Protein AF-A0A1R3KEP9-F1 (afdb_monomer_lite)

Radius of gyration: 24.33 Å; chains: 1; bounding box: 54×29×66 Å

Secondary structure (DSSP, 8-state):
-HHHHHHHTS-TTT--TT----EEEE---TT-SS--EEESS-B--S-----S-HHHHHTSEEEETTEE---TTSPP--------------GGG-SS---SSEEE--GGGGGGT--SSEEE-HHHHHHHHHHTT--

pLDDT: mean 79.91, std 18.43, range [33.72, 97.0]

Foldseek 3Di:
DVVVVVVVVDDPLRDDPPDDFAEKEWAPPPPDPFTWIDGPRDTDTDDDDDPDPPVSVQRHFYYYNNHTDHPPVRDDDDDDDDDDDDDDDDPVPDPDDDADFWDADDPVCVVVVDDDRIDTPVVRVVVVVVVVVPD

InterPro domains:
  IPR036188 FAD/NAD(P)-binding domain superfamily [G3DSA:3.50.50.60] (1-78)

Structure (mmCIF, N/CA/C/O backbone):
data_AF-A0A1R3KEP9-F1
#
_entry.id   AF-A0A1R3KEP9-F1
#
loop_
_atom_site.group_PDB
_atom_site.id
_atom_site.type_symbol
_atom_site.label_atom_id
_atom_site.label_alt_id
_atom_site.label_comp_id
_atom_site.label_asym_id
_atom_site.label_entity_id
_atom_site.label_seq_id
_atom_site.pdbx_PDB_ins_code
_atom_site.Cartn_x
_atom_site.Cartn_y
_atom_site.Cartn_z
_atom_site.occupancy
_atom_site.B_iso_or_equiv
_atom_site.auth_seq_id
_atom_site.auth_comp_id
_atom_site.auth_asym_id
_atom_site.auth_atom_id
_atom_site.pdbx_PDB_model_num
ATOM 1 N N . THR A 1 1 ? 13.482 -4.802 10.289 1.00 88.88 1 THR A N 1
ATOM 2 C CA . THR A 1 1 ? 12.296 -5.516 9.753 1.00 88.88 1 THR A CA 1
ATOM 3 C C . THR A 1 1 ? 12.675 -6.215 8.451 1.00 88.88 1 THR A C 1
ATOM 5 O O . THR A 1 1 ? 13.805 -6.029 8.017 1.00 88.88 1 THR A O 1
ATOM 8 N N . LEU A 1 2 ? 11.805 -7.036 7.840 1.00 92.31 2 LEU A N 1
ATOM 9 C CA . LEU A 1 2 ? 12.140 -7.814 6.626 1.00 92.31 2 LEU A CA 1
ATOM 10 C C . LEU A 1 2 ? 12.716 -6.943 5.497 1.00 92.31 2 LEU A C 1
ATOM 12 O O . LEU A 1 2 ? 13.728 -7.292 4.901 1.00 92.31 2 LEU A O 1
ATOM 16 N N . THR A 1 3 ? 12.095 -5.794 5.226 1.00 93.19 3 THR A N 1
ATOM 17 C CA . THR A 1 3 ? 12.554 -4.867 4.181 1.00 93.19 3 THR A CA 1
ATOM 18 C C . THR A 1 3 ? 13.896 -4.234 4.519 1.00 93.19 3 THR A C 1
ATOM 20 O O . THR A 1 3 ? 14.704 -4.039 3.621 1.00 93.19 3 THR A O 1
ATOM 23 N N . ASP A 1 4 ? 14.155 -3.958 5.799 1.00 91.88 4 ASP A N 1
ATOM 24 C CA . ASP A 1 4 ? 15.436 -3.392 6.235 1.00 91.88 4 ASP A CA 1
ATOM 25 C C . ASP A 1 4 ? 16.566 -4.412 6.081 1.00 91.88 4 ASP A C 1
ATOM 27 O O . ASP A 1 4 ? 17.657 -4.046 5.671 1.00 91.88 4 ASP A O 1
ATOM 31 N N . MET A 1 5 ? 16.302 -5.694 6.365 1.00 94.06 5 MET A N 1
ATOM 32 C CA . MET A 1 5 ? 17.285 -6.763 6.153 1.00 94.06 5 MET A CA 1
ATOM 33 C C . MET A 1 5 ? 17.672 -6.865 4.678 1.00 94.06 5 MET A C 1
ATOM 35 O O . MET A 1 5 ? 18.848 -6.772 4.357 1.00 94.06 5 MET A O 1
ATOM 39 N N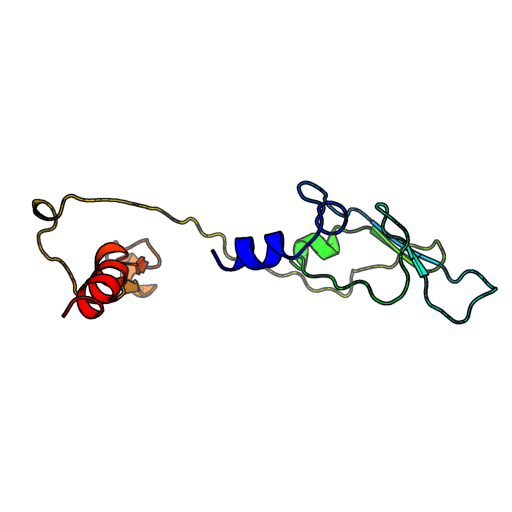 . LEU A 1 6 ? 16.680 -6.950 3.785 1.00 93.06 6 LEU A N 1
ATOM 40 C CA . LEU A 1 6 ? 16.931 -7.001 2.342 1.00 93.06 6 LEU A CA 1
ATOM 41 C C . LEU A 1 6 ? 17.639 -5.741 1.823 1.00 93.06 6 LEU A C 1
ATOM 43 O O . LEU A 1 6 ? 18.432 -5.824 0.895 1.00 93.06 6 LEU A O 1
ATOM 47 N N . ALA A 1 7 ? 17.343 -4.571 2.395 1.00 90.44 7 ALA A N 1
ATOM 48 C CA . ALA A 1 7 ? 17.997 -3.323 2.015 1.00 90.44 7 ALA A CA 1
ATOM 49 C C . ALA A 1 7 ? 19.448 -3.244 2.509 1.00 90.44 7 ALA A C 1
ATOM 51 O O . ALA A 1 7 ? 20.281 -2.669 1.817 1.00 90.44 7 ALA A O 1
ATOM 52 N N . ASN A 1 8 ? 19.750 -3.814 3.678 1.00 90.75 8 ASN A N 1
ATOM 53 C CA . ASN A 1 8 ? 21.104 -3.847 4.234 1.00 90.75 8 ASN A CA 1
ATOM 54 C C . ASN A 1 8 ? 22.043 -4.775 3.451 1.00 90.75 8 ASN A C 1
ATOM 56 O O . ASN A 1 8 ? 23.250 -4.547 3.463 1.00 90.75 8 ASN A O 1
ATOM 60 N N . ASP A 1 9 ? 21.494 -5.782 2.768 1.00 93.88 9 ASP A N 1
ATOM 61 C CA . ASP A 1 9 ? 22.257 -6.681 1.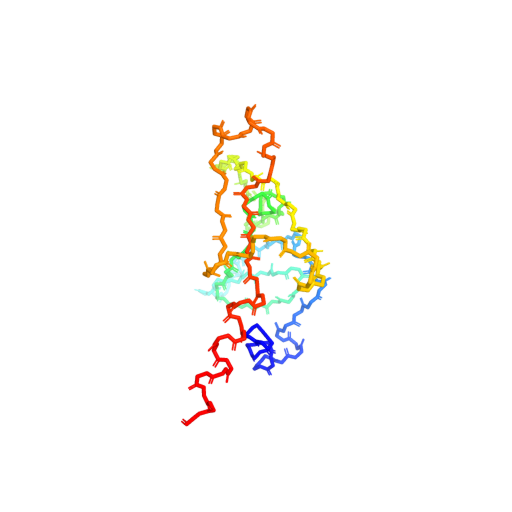895 1.00 93.88 9 ASP A CA 1
ATOM 62 C C . ASP A 1 9 ? 22.645 -6.021 0.554 1.00 93.88 9 ASP A C 1
ATOM 64 O O . ASP A 1 9 ? 23.461 -6.568 -0.186 1.00 93.88 9 ASP A O 1
ATOM 68 N N . LEU A 1 10 ? 22.081 -4.849 0.233 1.00 92.19 10 LEU A N 1
ATOM 69 C CA . LEU A 1 10 ? 22.370 -4.085 -0.982 1.00 92.19 10 LEU A CA 1
ATOM 70 C C . LEU A 1 10 ? 23.314 -2.916 -0.687 1.00 92.19 10 LEU A C 1
ATOM 72 O O . LEU A 1 10 ? 23.186 -2.209 0.316 1.00 92.19 10 LEU A O 1
ATOM 76 N N . SER A 1 11 ? 24.239 -2.648 -1.604 1.00 86.62 11 SER A N 1
ATOM 77 C CA . SER A 1 11 ? 25.092 -1.463 -1.523 1.00 86.62 11 SER A CA 1
ATOM 78 C C . SER A 1 11 ? 24.317 -0.171 -1.835 1.00 86.62 11 SER A C 1
ATOM 80 O O . SER A 1 11 ? 23.254 -0.169 -2.462 1.00 86.62 11 SER A O 1
ATOM 82 N N . LYS A 1 12 ? 24.875 0.980 -1.429 1.00 81.00 12 LYS A N 1
ATOM 83 C CA . LYS A 1 12 ? 24.277 2.304 -1.702 1.00 81.00 12 LYS A CA 1
ATOM 84 C C . LYS A 1 12 ? 24.156 2.617 -3.198 1.00 81.00 12 LYS A C 1
ATOM 86 O O . LYS A 1 12 ? 23.274 3.383 -3.579 1.00 81.00 12 LYS A O 1
ATOM 91 N N . ASP A 1 13 ? 25.025 2.042 -4.026 1.00 84.62 13 ASP A N 1
ATOM 92 C CA . ASP A 1 13 ? 25.013 2.253 -5.476 1.00 84.62 13 ASP A CA 1
ATOM 93 C C . ASP A 1 13 ? 23.954 1.391 -6.179 1.00 84.62 13 ASP A C 1
ATOM 95 O O . ASP A 1 13 ? 23.402 1.805 -7.204 1.00 84.62 13 ASP A O 1
ATOM 99 N N . GLU A 1 14 ? 23.613 0.239 -5.594 1.00 87.00 14 GLU A N 1
ATOM 100 C CA . GLU A 1 14 ? 22.553 -0.660 -6.064 1.00 87.00 14 GLU A CA 1
ATOM 101 C C . GLU A 1 14 ? 21.155 -0.167 -5.663 1.00 87.00 14 GLU A C 1
ATOM 103 O O . GLU A 1 14 ? 20.209 -0.283 -6.446 1.00 87.00 14 GLU A O 1
ATOM 108 N N . LEU A 1 15 ? 21.010 0.430 -4.471 1.00 89.62 15 LEU A N 1
ATOM 109 C CA . LEU A 1 15 ? 19.730 0.937 -3.969 1.00 89.62 15 LEU A CA 1
ATOM 110 C C . LEU A 1 15 ? 19.627 2.467 -4.050 1.00 89.62 15 LEU A C 1
ATOM 112 O O . LEU A 1 15 ? 19.983 3.201 -3.127 1.00 89.62 15 LEU A O 1
ATOM 116 N N . LYS A 1 16 ? 19.016 2.964 -5.129 1.00 89.56 16 LYS A N 1
ATOM 117 C CA . LYS A 1 16 ? 18.780 4.404 -5.329 1.00 89.56 16 LYS A CA 1
ATOM 118 C C . LYS A 1 16 ? 17.392 4.837 -4.853 1.00 89.56 16 LYS A C 1
ATOM 120 O O . LYS A 1 16 ? 16.409 4.792 -5.591 1.00 89.56 16 LYS A O 1
ATOM 125 N N . LEU A 1 17 ? 17.316 5.300 -3.605 1.00 88.56 17 LEU A N 1
ATOM 126 C CA . LEU A 1 17 ? 16.103 5.903 -3.037 1.00 88.56 17 LEU A CA 1
ATOM 127 C C . LEU A 1 17 ? 15.842 7.307 -3.606 1.00 88.56 17 LEU A C 1
ATOM 129 O O . LEU A 1 17 ? 16.729 7.946 -4.171 1.00 88.56 17 LEU A O 1
ATOM 133 N N . LYS A 1 18 ? 14.602 7.797 -3.452 1.00 88.44 18 LYS A N 1
ATOM 134 C CA . LYS A 1 18 ? 14.151 9.126 -3.928 1.00 88.44 18 LYS A CA 1
ATOM 135 C C . LYS A 1 18 ? 14.393 9.373 -5.427 1.00 88.44 18 LYS A C 1
ATOM 137 O O . LYS A 1 18 ? 14.395 10.512 -5.879 1.00 88.44 18 LYS A O 1
ATOM 142 N N . SER A 1 19 ? 14.564 8.301 -6.194 1.00 88.06 19 SER A N 1
ATOM 143 C CA . SER A 1 19 ? 14.781 8.330 -7.635 1.00 88.06 19 SER A CA 1
ATOM 144 C C . SER A 1 19 ? 13.542 7.764 -8.323 1.00 88.06 19 SER A C 1
ATOM 146 O O . SER A 1 19 ? 13.173 6.614 -8.091 1.00 88.06 19 SER A O 1
ATOM 148 N N . LYS A 1 20 ? 12.868 8.572 -9.150 1.00 86.69 20 LYS A N 1
ATOM 149 C CA . LYS A 1 20 ? 11.748 8.124 -9.992 1.00 86.69 20 LYS A CA 1
ATOM 150 C C . LYS A 1 20 ? 12.268 7.903 -11.407 1.00 86.69 20 LYS A C 1
ATOM 152 O O . LYS A 1 20 ? 12.882 8.797 -11.983 1.00 86.69 20 LYS A O 1
ATOM 157 N N . VAL A 1 21 ? 11.990 6.738 -11.982 1.00 87.38 21 VAL A N 1
ATOM 158 C CA . VAL A 1 21 ? 12.305 6.483 -13.390 1.00 87.38 21 VAL A CA 1
ATOM 159 C C . VAL A 1 21 ? 11.241 7.147 -14.264 1.00 87.38 21 VAL A C 1
ATOM 161 O O . VAL A 1 21 ? 10.052 6.887 -14.095 1.00 87.38 21 VAL A O 1
ATOM 164 N N . LEU A 1 22 ? 11.663 8.031 -15.171 1.00 87.44 22 LEU A N 1
ATOM 165 C CA . LEU A 1 22 ? 10.764 8.801 -16.045 1.00 87.44 22 LEU A CA 1
ATOM 166 C C . LEU A 1 22 ? 10.711 8.249 -17.474 1.00 87.44 22 LEU A C 1
ATOM 168 O O . LEU A 1 22 ? 9.690 8.363 -18.154 1.00 87.44 22 LEU A O 1
ATOM 172 N N . SER A 1 23 ? 11.811 7.652 -17.933 1.00 86.81 23 SER A N 1
ATOM 173 C CA . SER A 1 23 ? 11.947 7.126 -19.285 1.00 86.81 23 SER A CA 1
ATOM 174 C C . SER A 1 23 ? 12.800 5.865 -19.333 1.00 86.81 23 SER A C 1
ATOM 176 O O . SER A 1 23 ? 13.663 5.639 -18.479 1.00 86.81 23 SER A O 1
ATOM 178 N N . LEU A 1 24 ? 12.527 5.046 -20.344 1.00 87.44 24 LEU A N 1
ATOM 179 C CA . LEU A 1 24 ? 13.251 3.822 -20.657 1.00 87.44 24 LEU A CA 1
ATOM 180 C C . LEU A 1 24 ? 13.515 3.791 -22.158 1.00 87.44 24 LEU A C 1
ATOM 182 O O . LEU A 1 24 ? 12.572 3.876 -22.941 1.00 87.44 24 LEU A O 1
ATOM 186 N N . SER A 1 25 ? 14.772 3.661 -22.562 1.00 84.25 25 SER A N 1
ATOM 187 C CA . SER A 1 25 ? 15.144 3.603 -23.975 1.00 84.25 25 SER A CA 1
ATOM 188 C C . SER A 1 25 ? 15.855 2.303 -24.311 1.00 84.25 25 SER A C 1
ATOM 190 O O . SER A 1 25 ? 16.823 1.913 -23.662 1.00 84.25 25 SER A O 1
ATOM 192 N N . TYR A 1 26 ? 15.389 1.650 -25.368 1.00 78.12 26 TYR A N 1
ATOM 193 C CA . TYR A 1 26 ? 16.035 0.500 -25.981 1.00 78.12 26 TYR A CA 1
ATOM 194 C C . TYR A 1 26 ? 16.609 0.898 -27.340 1.00 78.12 26 TYR A C 1
ATOM 196 O O . TYR A 1 26 ? 15.884 1.426 -28.190 1.00 78.12 26 TYR A O 1
ATOM 204 N N . GLY A 1 27 ? 17.890 0.620 -27.568 1.00 68.94 27 GLY A N 1
ATOM 205 C CA . GLY A 1 27 ? 18.567 0.840 -28.842 1.00 68.94 27 GLY A CA 1
ATOM 206 C C . GLY A 1 27 ? 19.489 -0.338 -29.147 1.00 68.94 27 GLY A C 1
ATOM 207 O O . GLY A 1 27 ? 20.365 -0.620 -28.334 1.00 68.94 27 GLY A O 1
ATOM 208 N N . PRO A 1 28 ? 19.311 -1.052 -30.271 1.00 60.41 28 PRO A N 1
ATOM 209 C CA . PRO A 1 28 ? 20.302 -2.020 -30.706 1.00 60.41 28 PRO A CA 1
ATOM 210 C C . PRO A 1 28 ? 21.499 -1.249 -31.271 1.00 60.41 28 PRO A C 1
ATOM 212 O O . PRO A 1 28 ? 21.428 -0.702 -32.372 1.00 60.41 28 PRO A O 1
ATOM 215 N N . ASP A 1 29 ? 22.599 -1.185 -30.524 1.00 56.00 29 ASP A N 1
ATOM 216 C CA . ASP A 1 29 ? 23.876 -0.784 -31.105 1.00 56.00 29 ASP A CA 1
ATOM 217 C C . ASP A 1 29 ? 24.260 -1.863 -32.123 1.00 56.00 29 ASP A C 1
ATOM 219 O O . ASP A 1 29 ? 24.370 -3.041 -31.780 1.00 56.00 29 ASP A O 1
ATOM 223 N N . GLY A 1 30 ? 24.428 -1.486 -33.393 1.00 50.75 30 GLY A N 1
ATOM 224 C CA . GLY A 1 30 ? 24.639 -2.399 -34.527 1.00 50.75 30 GLY A CA 1
ATOM 225 C C . GLY A 1 30 ? 25.938 -3.226 -34.509 1.00 50.75 30 GLY A C 1
ATOM 226 O O . GLY A 1 30 ? 26.440 -3.572 -35.574 1.00 50.75 30 GLY A O 1
ATOM 227 N N . LYS A 1 31 ? 26.515 -3.520 -33.336 1.00 52.62 31 LYS A N 1
ATOM 228 C CA . LYS A 1 31 ? 27.728 -4.332 -33.151 1.00 52.62 31 LYS A CA 1
ATOM 229 C C . LYS A 1 31 ? 27.646 -5.407 -32.059 1.00 52.62 31 LYS A C 1
ATOM 231 O O . LYS A 1 31 ? 28.618 -6.138 -31.901 1.00 52.62 31 LYS A O 1
ATOM 236 N N . SER A 1 32 ? 26.534 -5.572 -31.341 1.00 46.38 32 SER A N 1
ATOM 237 C CA . SER A 1 32 ? 26.418 -6.644 -30.340 1.00 46.38 32 SER A CA 1
ATOM 238 C C . SER A 1 32 ? 25.057 -7.329 -30.372 1.00 46.38 32 SER A C 1
ATOM 240 O O . SER A 1 32 ? 24.021 -6.678 -30.324 1.00 46.38 32 SER A O 1
ATOM 242 N N . THR A 1 33 ? 25.066 -8.662 -30.368 1.00 47.00 33 THR A N 1
ATOM 243 C CA . THR A 1 33 ? 23.897 -9.557 -30.255 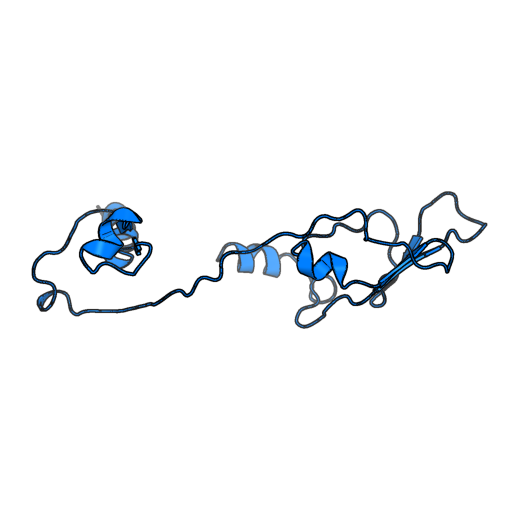1.00 47.00 33 THR A CA 1
ATOM 244 C C . THR A 1 33 ? 23.213 -9.509 -28.880 1.00 47.00 33 THR A C 1
ATOM 246 O O . THR A 1 33 ? 22.418 -10.388 -28.561 1.00 47.00 33 THR A O 1
ATOM 249 N N . LEU A 1 34 ? 23.535 -8.514 -28.047 1.00 44.56 34 LEU A N 1
ATOM 250 C CA . LEU A 1 34 ? 23.049 -8.374 -26.681 1.00 44.56 34 LEU A CA 1
ATOM 251 C C . LEU A 1 34 ? 22.273 -7.062 -26.533 1.00 44.56 34 LEU A C 1
ATOM 253 O O . LEU A 1 34 ? 22.718 -5.994 -26.944 1.00 44.56 34 LEU A O 1
ATOM 257 N N . GLU A 1 35 ? 21.082 -7.187 -25.966 1.00 47.75 35 GLU A N 1
ATOM 258 C CA . GLU A 1 35 ? 20.063 -6.154 -25.835 1.00 47.75 35 GLU A CA 1
ATOM 259 C C . GLU A 1 35 ? 20.418 -5.108 -24.761 1.00 47.75 35 GLU A C 1
ATOM 261 O O . GLU A 1 35 ? 20.403 -5.396 -23.559 1.00 47.75 35 GLU A O 1
ATOM 266 N N . ASN A 1 36 ? 20.695 -3.870 -25.189 1.00 50.47 36 ASN A N 1
ATOM 267 C CA . ASN A 1 36 ? 21.055 -2.759 -24.305 1.00 50.47 36 ASN A CA 1
ATOM 268 C C . ASN A 1 36 ? 19.805 -1.941 -23.928 1.00 50.47 36 ASN A C 1
ATOM 270 O O . ASN A 1 36 ? 19.229 -1.229 -24.756 1.00 50.47 36 ASN A O 1
ATOM 274 N N . TRP A 1 37 ? 19.382 -2.020 -22.663 1.00 49.56 37 TRP A N 1
ATOM 275 C CA . TRP A 1 37 ? 18.408 -1.093 -22.082 1.00 49.56 37 TRP A CA 1
ATOM 276 C C . TRP A 1 37 ? 19.165 0.049 -21.403 1.00 49.56 37 TRP A C 1
ATOM 278 O O . TRP A 1 37 ? 20.065 -0.175 -20.598 1.00 49.56 37 TRP A O 1
ATOM 288 N N . SER A 1 38 ? 18.807 1.286 -21.728 1.00 49.69 38 SER A N 1
ATOM 289 C CA . SER A 1 38 ? 19.319 2.471 -21.046 1.00 49.69 38 SER A CA 1
ATOM 290 C C . SER A 1 38 ? 18.199 3.046 -20.193 1.00 49.69 38 SER A C 1
ATOM 292 O O . SER A 1 38 ? 17.175 3.530 -20.682 1.00 49.69 38 SER A O 1
ATOM 294 N N . LEU A 1 39 ? 18.386 2.960 -18.882 1.00 50.44 39 LEU A N 1
ATOM 295 C CA . LEU A 1 39 ? 17.660 3.802 -17.952 1.00 50.44 39 LEU A CA 1
ATOM 296 C C . LEU A 1 39 ? 18.330 5.179 -18.011 1.00 50.44 39 LEU A C 1
ATOM 298 O O . LEU A 1 39 ? 19.560 5.254 -18.033 1.00 50.44 39 LEU A O 1
ATOM 302 N N . SER A 1 40 ? 17.584 6.283 -17.918 1.00 49.50 40 SER A N 1
ATOM 303 C CA . SER A 1 40 ? 18.192 7.616 -17.706 1.00 49.50 40 SER A CA 1
ATOM 304 C C . SER A 1 40 ? 18.871 7.765 -16.321 1.00 49.50 40 SER A C 1
ATOM 306 O O . SER A 1 40 ? 19.090 8.871 -15.833 1.00 49.50 40 SER A O 1
ATOM 308 N N . LEU A 1 41 ? 19.209 6.641 -15.686 1.00 44.28 41 LEU A N 1
ATOM 309 C CA . LEU A 1 41 ? 20.049 6.489 -14.517 1.00 44.28 41 LEU A CA 1
ATOM 310 C C . LEU A 1 41 ? 20.847 5.174 -14.681 1.00 44.28 41 LEU A C 1
ATOM 312 O O . LEU A 1 41 ? 20.552 4.181 -14.027 1.00 44.28 41 LEU A O 1
ATOM 316 N N . MET A 1 42 ? 21.868 5.209 -15.545 1.00 33.72 42 MET A N 1
ATOM 317 C CA . MET A 1 42 ? 22.923 4.193 -15.731 1.00 33.72 42 MET A CA 1
ATOM 318 C C . MET A 1 42 ? 22.595 3.012 -16.673 1.00 33.72 42 MET A C 1
ATOM 320 O O . MET A 1 42 ? 21.585 2.326 -16.544 1.00 33.72 42 MET A O 1
ATOM 324 N N . LEU A 1 43 ? 23.496 2.811 -17.643 1.00 45.16 43 LEU A N 1
ATOM 325 C CA . LEU A 1 43 ? 23.546 1.713 -18.613 1.00 45.16 43 LEU A CA 1
ATOM 326 C C . LEU A 1 43 ? 23.926 0.403 -17.916 1.00 45.16 43 LEU A C 1
ATOM 328 O O . LEU A 1 43 ? 25.069 0.280 -17.486 1.00 45.16 43 LEU A O 1
ATOM 332 N N . LEU A 1 44 ? 23.027 -0.582 -17.879 1.00 43.59 44 LEU A N 1
ATOM 333 C CA . LEU A 1 44 ? 23.397 -1.985 -17.682 1.00 43.59 44 LEU A CA 1
ATOM 334 C C . LEU A 1 44 ? 22.501 -2.896 -18.524 1.00 43.59 44 LEU A C 1
ATOM 336 O O . LEU A 1 44 ? 21.287 -2.720 -18.633 1.00 43.59 44 LEU A O 1
ATOM 340 N N . THR A 1 45 ? 23.158 -3.853 -19.160 1.00 49.09 45 THR A N 1
ATOM 341 C CA . THR A 1 45 ? 22.616 -4.839 -20.081 1.00 49.09 45 THR A CA 1
ATOM 342 C C . THR A 1 45 ? 21.826 -5.936 -19.363 1.00 49.09 45 THR A C 1
ATOM 344 O O . THR A 1 45 ? 22.114 -6.291 -18.226 1.00 49.09 45 THR A O 1
ATOM 347 N N . VAL A 1 46 ? 20.872 -6.515 -20.106 1.00 57.22 46 VAL A N 1
ATOM 348 C CA . VAL A 1 46 ? 20.117 -7.754 -19.830 1.00 57.22 46 VAL A CA 1
ATOM 349 C C . VAL A 1 46 ? 19.007 -7.654 -18.762 1.00 57.22 46 VAL A C 1
ATOM 351 O O . VAL A 1 46 ? 19.187 -7.936 -17.587 1.00 57.22 46 VAL A O 1
ATOM 354 N N . THR A 1 47 ? 17.790 -7.353 -19.232 1.00 67.19 47 THR A N 1
ATOM 355 C CA . THR A 1 47 ? 16.488 -7.393 -18.523 1.00 67.19 47 THR A CA 1
ATOM 356 C C . THR A 1 47 ? 16.233 -6.315 -17.457 1.00 67.19 47 THR A C 1
ATOM 358 O O . THR A 1 47 ? 16.774 -6.318 -16.359 1.00 67.19 47 THR A O 1
ATOM 361 N N . SER A 1 48 ? 15.309 -5.396 -17.759 1.00 72.25 48 SER A N 1
ATOM 362 C CA . SER A 1 48 ? 14.718 -4.486 -16.768 1.00 72.25 48 SER A CA 1
ATOM 363 C C . SER A 1 48 ? 13.427 -5.087 -16.206 1.00 72.25 48 SER A C 1
ATOM 365 O O . SER A 1 48 ? 12.497 -5.365 -16.962 1.00 72.25 48 SER A O 1
ATOM 367 N N . ILE A 1 49 ? 13.345 -5.264 -14.883 1.00 81.75 49 ILE A N 1
ATOM 368 C CA . ILE A 1 49 ? 12.129 -5.738 -14.205 1.00 81.75 49 ILE A CA 1
ATOM 369 C C . ILE A 1 49 ? 11.347 -4.534 -13.680 1.00 81.75 49 ILE A C 1
ATOM 371 O O . ILE A 1 49 ? 11.778 -3.844 -12.757 1.00 81.75 49 ILE A O 1
ATOM 375 N N . LEU A 1 50 ? 10.161 -4.303 -14.238 1.00 84.50 50 LEU A N 1
ATOM 376 C CA . LEU A 1 50 ? 9.261 -3.249 -13.786 1.00 84.50 50 LEU A CA 1
ATOM 377 C C . LEU A 1 50 ? 8.366 -3.759 -12.646 1.00 84.50 50 LEU A C 1
ATOM 379 O O . LEU A 1 50 ? 7.536 -4.638 -12.852 1.00 84.50 50 LEU A O 1
ATOM 383 N N . LYS A 1 51 ? 8.518 -3.185 -11.446 1.00 89.50 51 LYS A N 1
ATOM 384 C CA . LYS A 1 51 ? 7.702 -3.507 -10.251 1.00 89.50 51 LYS A CA 1
ATOM 385 C C . LYS A 1 51 ? 6.785 -2.359 -9.795 1.00 89.50 51 LYS A C 1
ATOM 387 O O . LYS A 1 51 ? 6.296 -2.370 -8.670 1.00 89.50 51 LYS A O 1
ATOM 392 N N . ALA A 1 52 ? 6.573 -1.347 -10.635 1.00 89.88 52 ALA A N 1
ATOM 393 C CA . ALA A 1 52 ? 5.696 -0.219 -10.317 1.00 89.88 52 ALA A CA 1
ATOM 394 C C . ALA A 1 52 ? 4.218 -0.542 -10.622 1.00 89.88 52 ALA A C 1
ATOM 396 O O . ALA A 1 52 ? 3.954 -1.370 -11.497 1.00 89.88 52 ALA A O 1
ATOM 397 N N . PRO A 1 53 ? 3.249 0.127 -9.962 1.00 91.69 53 PRO A N 1
ATOM 398 C CA . PRO A 1 53 ? 1.845 0.055 -10.356 1.00 91.69 53 PRO A CA 1
ATOM 399 C C . PRO A 1 53 ? 1.654 0.385 -11.838 1.00 91.69 53 PRO A C 1
ATOM 401 O O . PRO A 1 53 ? 2.358 1.230 -12.396 1.00 91.69 53 PRO A O 1
ATOM 404 N N . LEU A 1 54 ? 0.667 -0.250 -12.469 1.00 90.81 54 LEU A N 1
ATOM 405 C CA . LEU A 1 54 ? 0.438 -0.131 -13.908 1.00 90.81 54 LEU A CA 1
ATOM 406 C C . LEU A 1 54 ? 0.068 1.299 -14.326 1.00 90.81 54 LEU A C 1
ATOM 408 O O . LEU A 1 54 ? 0.486 1.759 -15.386 1.00 90.81 54 LEU A O 1
ATOM 412 N N . ALA A 1 55 ? -0.642 2.023 -13.455 1.00 87.94 55 ALA A N 1
ATOM 413 C CA . ALA A 1 55 ? -0.922 3.446 -13.636 1.00 87.94 55 ALA A CA 1
ATOM 414 C C . ALA A 1 55 ? 0.373 4.265 -13.798 1.00 87.94 55 ALA A C 1
ATOM 416 O O . ALA A 1 55 ? 0.508 5.021 -14.756 1.00 87.94 55 ALA A O 1
ATOM 417 N N . ASN A 1 56 ? 1.371 4.040 -12.937 1.00 88.94 56 ASN A N 1
ATOM 418 C CA . ASN A 1 56 ? 2.666 4.722 -13.010 1.00 88.94 56 ASN A CA 1
ATOM 419 C C . ASN A 1 56 ? 3.472 4.295 -14.244 1.00 88.94 56 ASN A C 1
ATOM 421 O O . ASN A 1 56 ? 4.179 5.109 -14.833 1.00 88.94 56 ASN A O 1
ATOM 425 N N . ALA A 1 57 ? 3.382 3.021 -14.633 1.00 87.25 57 ALA A N 1
ATOM 426 C CA . ALA A 1 57 ? 4.047 2.502 -15.826 1.00 87.25 57 ALA A CA 1
ATOM 427 C C . ALA A 1 57 ? 3.537 3.174 -17.109 1.00 87.25 57 ALA A C 1
ATOM 429 O O . ALA A 1 57 ? 4.326 3.472 -18.001 1.00 87.25 57 ALA A O 1
ATOM 430 N N . LYS A 1 58 ? 2.230 3.452 -17.186 1.00 87.88 58 LYS A N 1
ATOM 431 C CA . LYS A 1 58 ? 1.589 4.099 -18.339 1.00 87.88 58 LYS A CA 1
ATOM 432 C C . LYS A 1 58 ? 2.067 5.541 -18.559 1.00 87.88 58 LYS A C 1
ATOM 434 O O . LYS A 1 58 ? 2.095 6.001 -19.695 1.00 87.88 58 LYS A O 1
ATOM 439 N N . GLU A 1 59 ? 2.470 6.238 -17.495 1.00 87.25 59 GLU A N 1
ATOM 440 C CA . GLU A 1 59 ? 3.054 7.589 -17.563 1.00 87.25 59 GLU A CA 1
ATOM 441 C C . GLU A 1 59 ? 4.511 7.599 -18.060 1.00 87.25 59 GLU A C 1
ATOM 443 O O . GLU A 1 59 ? 5.048 8.653 -18.413 1.00 87.25 59 GLU A O 1
ATOM 448 N N . MET A 1 60 ? 5.180 6.445 -18.059 1.00 88.25 60 MET A N 1
ATOM 449 C CA . MET A 1 60 ? 6.593 6.332 -18.401 1.00 88.25 60 MET A CA 1
ATOM 450 C C . MET A 1 60 ? 6.816 6.470 -19.909 1.00 88.25 60 MET A C 1
ATOM 452 O O . MET A 1 60 ? 6.144 5.835 -20.723 1.00 88.25 60 MET A O 1
ATOM 456 N N . LYS A 1 61 ? 7.828 7.248 -20.305 1.00 89.62 61 LYS A N 1
ATOM 457 C CA . LYS A 1 61 ? 8.216 7.365 -21.717 1.00 89.62 61 LYS A CA 1
ATOM 458 C C . LYS A 1 61 ? 9.113 6.199 -22.116 1.00 89.62 61 LYS A C 1
ATOM 460 O O . LYS A 1 61 ? 10.302 6.210 -21.802 1.00 89.62 61 LYS A O 1
ATOM 465 N N . ILE A 1 62 ? 8.564 5.215 -22.823 1.00 89.19 62 ILE A N 1
ATOM 466 C CA . ILE A 1 62 ? 9.341 4.091 -23.356 1.00 89.19 62 ILE A CA 1
ATOM 467 C C . ILE A 1 62 ? 9.685 4.361 -24.819 1.00 89.19 62 ILE A C 1
ATOM 469 O O . ILE A 1 62 ? 8.800 4.677 -25.610 1.00 89.19 62 ILE A O 1
ATOM 473 N N . THR A 1 63 ? 10.955 4.244 -25.197 1.00 89.31 63 THR A N 1
ATOM 474 C CA . THR A 1 63 ? 11.403 4.356 -26.588 1.00 89.31 63 THR A CA 1
ATOM 475 C C . THR A 1 63 ? 12.110 3.081 -27.046 1.00 89.31 63 THR A C 1
ATOM 477 O O . THR A 1 63 ? 12.830 2.439 -26.285 1.00 89.31 63 THR A O 1
ATOM 480 N N . LYS A 1 64 ? 11.894 2.693 -28.304 1.00 84.94 64 LYS A N 1
ATOM 481 C CA . LYS A 1 64 ? 12.494 1.533 -28.968 1.00 84.94 64 LYS A CA 1
ATOM 482 C C . LYS A 1 64 ? 13.081 1.980 -30.307 1.00 84.94 64 LYS A C 1
ATOM 484 O O . LYS A 1 64 ? 12.350 2.471 -31.165 1.00 84.94 64 LYS A O 1
ATOM 489 N N . GLY A 1 65 ? 14.394 1.842 -30.484 1.00 81.81 65 GLY A N 1
ATOM 490 C CA . GLY A 1 65 ? 15.106 2.289 -31.687 1.00 81.81 65 GLY A CA 1
ATOM 491 C C . GLY A 1 65 ? 14.941 3.790 -31.950 1.00 81.81 65 GLY A C 1
ATOM 492 O O . GLY A 1 65 ? 14.691 4.192 -33.083 1.00 81.81 65 GLY A O 1
ATOM 493 N N . GLY A 1 66 ? 14.959 4.609 -30.892 1.00 81.62 66 GLY A N 1
ATOM 494 C CA . GLY A 1 66 ? 14.744 6.060 -30.976 1.00 81.62 66 GLY A CA 1
ATOM 495 C C . GLY A 1 66 ? 13.291 6.500 -31.206 1.00 81.62 66 GLY A C 1
ATOM 496 O O . GLY A 1 66 ? 13.014 7.697 -31.192 1.00 81.62 66 GLY A O 1
ATOM 497 N N . LYS A 1 67 ? 12.343 5.569 -31.376 1.00 87.19 67 LYS A N 1
ATOM 498 C CA . LYS A 1 67 ? 10.912 5.865 -31.557 1.00 87.19 67 LYS A CA 1
ATOM 499 C C . LYS A 1 67 ? 10.132 5.619 -30.274 1.00 87.19 67 LYS A C 1
ATOM 501 O O . LYS A 1 67 ? 10.460 4.707 -29.525 1.00 87.19 67 LYS A O 1
ATOM 506 N N . LEU A 1 68 ? 9.079 6.397 -30.028 1.00 89.75 68 LEU A N 1
ATOM 507 C CA . LEU A 1 68 ? 8.180 6.166 -28.896 1.00 89.75 68 LEU A CA 1
ATOM 508 C C . LEU A 1 68 ? 7.485 4.802 -29.038 1.00 89.75 68 LEU A C 1
ATOM 510 O O . LEU A 1 68 ? 6.930 4.493 -30.092 1.00 89.75 68 LEU A O 1
ATOM 514 N N . PHE A 1 69 ? 7.507 4.004 -27.975 1.00 89.25 69 PHE A N 1
ATOM 515 C CA . PHE A 1 69 ? 6.774 2.752 -27.870 1.00 89.25 69 PHE A CA 1
ATOM 516 C C . PHE A 1 69 ? 5.436 3.016 -27.156 1.00 89.25 69 PHE A C 1
ATOM 518 O O . PHE A 1 69 ? 5.441 3.362 -25.972 1.00 89.25 69 PHE A O 1
ATOM 525 N N . PRO A 1 70 ? 4.291 2.917 -27.856 1.00 89.12 70 PRO A N 1
ATOM 526 C CA . PRO A 1 70 ? 2.999 3.258 -27.276 1.00 89.12 70 PRO A CA 1
ATOM 527 C C . PRO A 1 70 ? 2.558 2.208 -26.251 1.00 89.12 70 PRO A C 1
ATOM 529 O O . PRO A 1 70 ? 2.589 1.012 -26.518 1.00 89.12 70 PRO A O 1
ATOM 532 N N . LEU A 1 71 ? 2.080 2.670 -25.094 1.00 89.25 71 LEU A N 1
ATOM 533 C CA . LEU A 1 71 ? 1.521 1.837 -24.018 1.00 89.25 71 LEU A CA 1
ATOM 534 C C . LEU A 1 71 ? -0.016 1.854 -23.995 1.00 89.25 71 LEU A C 1
ATOM 536 O O . LEU A 1 71 ? -0.643 1.633 -22.964 1.00 89.25 71 LEU A O 1
ATOM 540 N N . ASN A 1 72 ? -0.646 2.141 -25.135 1.00 89.69 72 ASN A N 1
ATOM 541 C CA . ASN A 1 72 ? -2.104 2.232 -25.265 1.00 89.69 72 ASN A CA 1
ATOM 542 C C . ASN A 1 72 ? -2.819 0.875 -25.162 1.00 89.69 72 ASN A C 1
ATOM 544 O O . ASN A 1 72 ? -4.011 0.845 -24.878 1.00 89.69 72 ASN A O 1
ATOM 548 N N . PHE A 1 73 ? -2.102 -0.233 -25.361 1.00 91.00 73 PHE A N 1
ATOM 549 C CA . PHE A 1 73 ? -2.618 -1.587 -25.153 1.00 91.00 73 PHE A CA 1
ATOM 550 C C . PHE A 1 73 ? -2.809 -1.932 -23.667 1.00 91.00 73 PHE A C 1
ATOM 552 O O . PHE A 1 73 ? -3.437 -2.938 -23.345 1.00 91.00 73 PHE A O 1
ATOM 559 N N . ILE A 1 74 ? -2.249 -1.127 -22.758 1.00 89.50 74 ILE A N 1
ATOM 560 C CA . ILE A 1 74 ? -2.359 -1.339 -21.318 1.00 89.50 74 ILE A CA 1
ATOM 561 C C . ILE A 1 74 ? -3.733 -0.842 -20.835 1.00 89.50 74 ILE A C 1
ATOM 563 O O . ILE A 1 74 ? -4.037 0.348 -21.002 1.00 89.50 74 ILE A O 1
ATOM 567 N N . PRO A 1 75 ? -4.552 -1.707 -20.206 1.00 91.69 75 PRO A N 1
ATOM 568 C CA . PRO A 1 75 ? -5.872 -1.319 -19.728 1.00 91.69 75 PRO A CA 1
ATOM 569 C C . PRO A 1 75 ? -5.781 -0.299 -18.593 1.00 91.69 75 PRO A C 1
ATOM 571 O O . PRO A 1 75 ? -4.786 -0.206 -17.870 1.00 91.69 75 PRO A O 1
ATOM 574 N N . GLU A 1 76 ? -6.853 0.464 -18.418 1.00 90.44 76 GLU A N 1
ATOM 575 C CA . GLU A 1 76 ? -7.007 1.316 -17.247 1.00 90.44 76 GLU A CA 1
ATOM 576 C C . GLU A 1 76 ? -7.360 0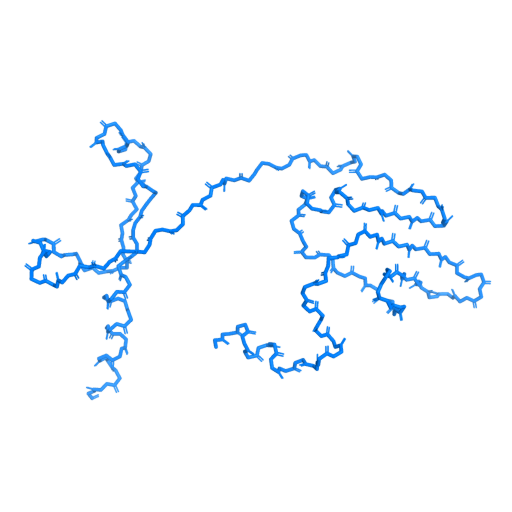.466 -16.022 1.00 90.44 76 GLU A C 1
ATOM 578 O O . GLU A 1 76 ? -8.248 -0.384 -16.071 1.00 90.44 76 GLU A O 1
ATOM 583 N N . VAL A 1 77 ? -6.634 0.680 -14.923 1.00 92.38 77 VAL A N 1
ATOM 584 C CA . VAL A 1 77 ? -6.818 -0.049 -13.665 1.00 92.38 77 VAL A CA 1
ATOM 585 C C . VAL A 1 77 ? -7.206 0.948 -12.584 1.00 92.38 77 VAL A C 1
ATOM 587 O O . VAL A 1 77 ? -6.464 1.892 -12.313 1.00 92.38 77 VAL A O 1
ATOM 590 N N . SER A 1 78 ? -8.360 0.719 -11.957 1.00 93.75 78 SER A N 1
ATOM 591 C CA . SER A 1 78 ? -8.817 1.499 -10.809 1.00 93.75 78 SER A CA 1
ATOM 592 C C . SER A 1 78 ? -8.293 0.889 -9.511 1.00 93.75 78 SER A C 1
ATOM 594 O O . SER A 1 78 ? -8.420 -0.315 -9.281 1.00 93.75 78 SER A O 1
ATOM 596 N N . TYR A 1 79 ? -7.704 1.724 -8.658 1.00 93.88 79 TYR A N 1
ATOM 597 C CA . TYR A 1 79 ? -7.199 1.331 -7.346 1.00 93.88 79 TYR A CA 1
ATOM 598 C C . TYR A 1 79 ? -8.097 1.918 -6.259 1.00 93.88 79 TYR A C 1
ATOM 600 O O . TYR A 1 79 ? -8.422 3.103 -6.291 1.00 93.88 79 TYR A O 1
ATOM 608 N N . MET A 1 80 ? -8.473 1.103 -5.271 1.00 93.62 80 MET A N 1
ATOM 609 C CA . MET A 1 80 ? -9.267 1.578 -4.139 1.00 93.62 80 MET A CA 1
ATOM 610 C C . MET A 1 80 ? -8.392 2.431 -3.203 1.00 93.62 80 MET A C 1
ATOM 612 O O . MET A 1 80 ? -7.413 1.910 -2.660 1.00 93.62 80 MET A O 1
ATOM 616 N N . PRO A 1 81 ? -8.724 3.715 -2.974 1.00 94.94 81 PRO A N 1
ATOM 617 C CA . PRO A 1 81 ? -8.011 4.529 -2.003 1.00 94.94 81 PRO A CA 1
ATOM 618 C C . PRO A 1 81 ? -8.322 4.032 -0.588 1.00 94.94 81 PRO A C 1
ATOM 620 O O . PRO A 1 81 ? -9.478 3.802 -0.237 1.00 94.94 81 PRO A O 1
ATOM 623 N N . LEU A 1 82 ? -7.286 3.877 0.234 1.00 94.81 82 LEU A N 1
ATOM 624 C CA . LEU A 1 82 ? -7.402 3.401 1.610 1.00 94.81 82 LEU A CA 1
ATOM 625 C C . LEU A 1 82 ? -6.552 4.253 2.544 1.00 94.81 82 LEU A C 1
ATOM 627 O O . LEU A 1 82 ? -5.419 4.608 2.226 1.00 94.81 82 LEU A O 1
ATOM 631 N N . SER A 1 83 ? -7.088 4.535 3.728 1.00 95.44 83 SER A N 1
ATOM 632 C CA . SER A 1 83 ? -6.368 5.213 4.805 1.00 95.44 83 SER A CA 1
ATOM 633 C C . SER A 1 83 ? -6.276 4.300 6.019 1.00 95.44 83 SER A C 1
ATOM 635 O O . SER A 1 83 ? -7.249 3.646 6.393 1.00 95.44 83 SER A O 1
ATOM 637 N N . VAL A 1 84 ? -5.101 4.263 6.646 1.00 95.19 84 VAL A N 1
ATOM 638 C CA . VAL A 1 84 ? -4.869 3.505 7.878 1.00 95.19 84 VAL A CA 1
ATOM 639 C C . VAL A 1 84 ? -4.943 4.466 9.056 1.00 95.19 84 VAL A C 1
ATOM 641 O O . VAL A 1 84 ? -4.164 5.413 9.131 1.00 95.19 84 VAL A O 1
ATOM 644 N N . ILE A 1 85 ? -5.867 4.210 9.982 1.00 94.44 85 ILE A N 1
ATOM 645 C CA . ILE A 1 85 ? -6.016 4.981 11.220 1.00 94.44 85 ILE A CA 1
ATOM 646 C C . ILE A 1 85 ? -5.457 4.144 12.368 1.00 94.44 85 ILE A C 1
ATOM 648 O O . ILE A 1 85 ? -5.872 3.003 12.571 1.00 94.44 85 ILE A O 1
ATOM 652 N N . ILE A 1 86 ? -4.510 4.708 13.118 1.00 93.38 86 ILE A N 1
ATOM 653 C CA . ILE A 1 86 ? -3.937 4.075 14.308 1.00 93.38 86 ILE A CA 1
ATOM 654 C C . ILE A 1 86 ? -4.490 4.797 15.531 1.00 93.38 86 ILE A C 1
ATOM 656 O O . ILE A 1 86 ? -4.254 5.987 15.717 1.00 93.38 86 ILE A O 1
ATOM 660 N N . THR A 1 87 ? -5.216 4.064 16.369 1.00 92.06 87 THR A N 1
ATOM 661 C CA . THR A 1 87 ? -5.786 4.576 17.619 1.00 92.06 87 THR A CA 1
ATOM 662 C C . THR A 1 87 ? -5.318 3.743 18.799 1.00 92.06 87 THR A C 1
ATOM 664 O O . THR A 1 87 ? -5.206 2.521 18.692 1.00 92.06 87 THR A O 1
ATOM 667 N N . THR A 1 88 ? -5.121 4.385 19.944 1.00 91.56 88 THR A N 1
ATOM 668 C CA . THR A 1 88 ? -4.750 3.728 21.200 1.00 91.56 88 THR A CA 1
ATOM 669 C C . THR A 1 88 ? -5.715 4.129 22.303 1.00 91.56 88 THR A C 1
ATOM 671 O O . THR A 1 88 ? -5.987 5.313 22.489 1.00 91.56 88 THR A O 1
ATOM 674 N N . PHE A 1 89 ? -6.184 3.147 23.067 1.00 91.25 89 PHE A N 1
ATOM 675 C CA . PHE A 1 89 ? -7.033 3.352 24.236 1.00 91.25 89 PHE A CA 1
ATOM 676 C C . PHE A 1 89 ? -6.373 2.692 25.442 1.00 91.25 89 PHE A C 1
ATOM 678 O O . PHE A 1 89 ? -5.767 1.627 25.307 1.00 91.25 89 PHE A O 1
ATOM 685 N N . LYS A 1 90 ? -6.500 3.303 26.623 1.00 91.88 90 LYS A N 1
ATOM 686 C CA . LYS A 1 90 ? -6.122 2.626 27.867 1.00 91.88 90 LYS A CA 1
ATOM 687 C C . LYS A 1 90 ? -7.039 1.418 28.090 1.00 91.88 90 LYS A C 1
ATOM 689 O O . LYS A 1 90 ? -8.225 1.495 27.761 1.00 91.88 90 LYS A O 1
ATOM 694 N N . LYS A 1 91 ? -6.510 0.317 28.634 1.00 88.19 91 LYS A N 1
ATOM 695 C CA . LYS A 1 91 ? -7.245 -0.957 28.765 1.00 88.19 91 LYS A CA 1
ATOM 696 C C . LYS A 1 91 ? -8.510 -0.793 29.610 1.00 88.19 91 LYS A C 1
ATOM 698 O O . LYS A 1 91 ? -9.555 -1.319 29.242 1.00 88.19 91 LYS A O 1
ATOM 703 N N . GLU A 1 92 ? -8.433 -0.003 30.676 1.00 92.88 92 GLU A N 1
ATOM 704 C CA . GLU A 1 92 ? -9.544 0.330 31.572 1.00 92.88 92 GLU A CA 1
ATOM 705 C C . GLU A 1 92 ? -10.688 1.098 30.887 1.00 92.88 92 GLU A C 1
ATOM 707 O O . GLU A 1 92 ? -11.826 1.046 31.346 1.00 92.88 92 GLU A O 1
ATOM 712 N N . ASN A 1 93 ? -10.423 1.753 29.751 1.00 95.00 93 ASN A N 1
ATOM 713 C CA . ASN A 1 93 ? -11.429 2.504 28.997 1.00 95.00 93 ASN A CA 1
ATOM 714 C C . ASN A 1 93 ? -12.137 1.654 27.925 1.00 95.00 93 ASN A C 1
ATOM 716 O O . ASN A 1 93 ? -13.072 2.133 27.277 1.00 95.00 93 ASN A O 1
ATOM 720 N N . VAL A 1 94 ? -11.724 0.397 27.721 1.00 92.81 94 VAL A N 1
ATOM 721 C CA . VAL A 1 94 ? -12.328 -0.513 26.737 1.00 92.81 94 VAL A CA 1
ATOM 722 C C . VAL A 1 94 ? -13.312 -1.444 27.440 1.00 92.81 94 VAL A C 1
ATOM 724 O O . VAL A 1 94 ? -12.933 -2.438 28.046 1.00 92.81 94 VAL A O 1
ATOM 727 N N . LYS A 1 95 ? -14.607 -1.132 27.328 1.00 95.38 95 LYS A N 1
ATOM 728 C CA . LYS A 1 95 ? -15.677 -1.838 28.060 1.00 95.38 95 LYS A CA 1
ATOM 729 C C . LYS A 1 95 ? -15.842 -3.311 27.673 1.00 95.38 95 LYS A C 1
ATOM 731 O O . LYS A 1 95 ? -16.195 -4.127 28.513 1.00 95.38 95 LYS A O 1
ATOM 736 N N . LYS A 1 96 ? -15.662 -3.634 26.390 1.00 91.94 96 LYS A N 1
ATOM 737 C CA . LYS A 1 96 ? -15.841 -4.984 25.834 1.00 91.94 96 LYS A CA 1
ATOM 738 C C . LYS A 1 96 ? -14.641 -5.325 24.950 1.00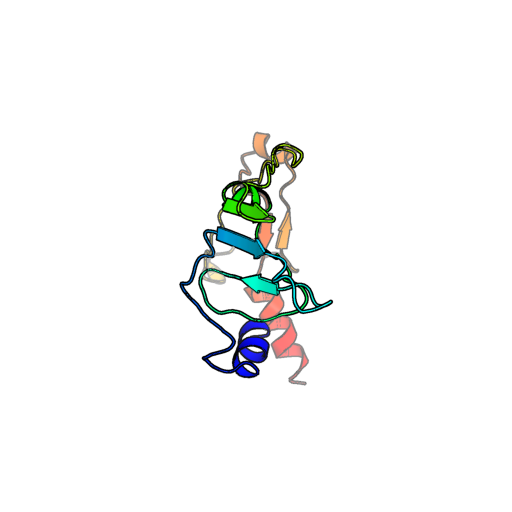 91.94 96 LYS A C 1
ATOM 740 O O . LYS A 1 96 ? -14.727 -5.157 23.732 1.00 91.94 96 LYS A O 1
ATOM 745 N N . PRO A 1 97 ? -13.495 -5.697 25.545 1.00 89.12 97 PRO A N 1
ATOM 746 C CA . PRO A 1 97 ? -12.346 -6.133 24.769 1.00 89.12 97 PRO A CA 1
ATOM 747 C C . PRO A 1 97 ? -12.691 -7.430 24.031 1.00 89.12 97 PRO A C 1
ATOM 749 O O . PRO A 1 97 ? -13.407 -8.280 24.556 1.00 89.12 97 PRO A O 1
ATOM 752 N N . LEU A 1 98 ? -12.186 -7.566 22.808 1.00 86.44 98 LEU A N 1
ATOM 753 C CA . LEU A 1 98 ? -12.321 -8.779 22.008 1.00 86.44 98 LEU A CA 1
ATOM 754 C C . LEU A 1 98 ? -10.977 -9.503 21.962 1.00 86.44 98 LEU A C 1
ATOM 756 O O . LEU A 1 98 ? -9.926 -8.864 21.870 1.00 86.44 98 LEU A O 1
ATOM 760 N N . GLU A 1 99 ? -11.020 -10.830 22.001 1.00 85.12 99 GLU A N 1
ATOM 761 C CA . GLU A 1 99 ? -9.849 -11.673 21.772 1.00 85.12 99 GLU A CA 1
ATOM 762 C C . GLU A 1 99 ? -9.687 -11.984 20.278 1.00 85.12 99 GLU A C 1
ATOM 764 O O . GLU A 1 99 ? -10.664 -12.077 19.534 1.00 85.12 99 GLU A O 1
ATOM 769 N N . GLY A 1 100 ? -8.438 -12.141 19.833 1.00 85.88 100 GLY A N 1
ATOM 770 C CA . GLY A 1 100 ? -8.096 -12.467 18.446 1.00 85.88 100 GLY A CA 1
ATOM 771 C C . GLY A 1 100 ? -7.418 -11.331 17.676 1.00 85.88 100 GLY A C 1
ATOM 772 O O . GLY A 1 100 ? -6.905 -10.369 18.250 1.00 85.88 100 GLY A O 1
ATOM 773 N N . PHE A 1 101 ? -7.378 -11.481 16.348 1.00 88.62 101 PHE A N 1
ATOM 774 C CA . PHE A 1 101 ? -6.600 -10.618 15.450 1.00 88.62 101 PHE A CA 1
ATOM 775 C C . PHE A 1 101 ? -7.267 -9.279 15.128 1.00 88.62 101 PHE A C 1
ATOM 777 O O . PHE A 1 101 ? -6.582 -8.300 14.823 1.00 88.62 101 PHE A O 1
ATOM 784 N N . GLY A 1 102 ? -8.594 -9.221 15.166 1.00 90.56 102 GLY A N 1
ATOM 785 C CA . GLY A 1 102 ? -9.343 -8.067 14.694 1.00 90.56 102 GLY A CA 1
ATOM 786 C C . GLY A 1 102 ? -10.770 -8.405 14.298 1.00 90.56 102 GLY A C 1
ATOM 787 O O . GLY A 1 102 ? -11.231 -9.529 14.478 1.00 90.56 102 GLY A O 1
ATOM 788 N N . VAL A 1 103 ? -11.451 -7.408 13.743 1.00 93.81 103 VAL A N 1
ATOM 789 C CA . VAL A 1 103 ? -12.832 -7.495 13.261 1.00 93.81 103 VAL A CA 1
ATOM 790 C C . VAL A 1 103 ? -12.892 -6.925 11.849 1.00 93.81 103 VAL A C 1
ATOM 792 O O . VAL A 1 103 ? -12.347 -5.852 11.592 1.00 93.81 103 VAL A O 1
ATOM 795 N N . LEU A 1 104 ? -13.564 -7.630 10.942 1.00 95.75 104 LEU A N 1
ATOM 796 C CA . LEU A 1 104 ? -13.941 -7.115 9.626 1.00 95.75 104 LEU A CA 1
ATOM 797 C C . LEU A 1 104 ? -15.355 -6.543 9.698 1.00 95.75 104 LEU A C 1
ATOM 799 O O . LEU A 1 104 ? -16.206 -7.092 10.396 1.00 95.75 104 LEU A O 1
ATOM 803 N N . VAL A 1 105 ? -15.607 -5.462 8.966 1.00 96.50 105 VAL A N 1
ATOM 804 C CA . VAL A 1 105 ? -16.930 -4.841 8.869 1.00 96.50 105 VAL A CA 1
ATOM 805 C C . VAL A 1 105 ? -17.476 -5.113 7.464 1.00 96.50 105 VAL A C 1
ATOM 807 O O . VAL A 1 105 ? -16.977 -4.538 6.494 1.00 96.50 105 VAL A O 1
ATOM 810 N N . PRO A 1 106 ? -18.474 -6.003 7.312 1.00 96.31 106 PRO A N 1
ATOM 811 C CA . PRO A 1 106 ? -19.124 -6.232 6.027 1.00 96.31 106 PRO A CA 1
ATOM 812 C C . PRO A 1 106 ? -19.769 -4.952 5.490 1.00 96.31 106 PRO A C 1
ATOM 814 O O . PRO A 1 106 ? -20.312 -4.158 6.252 1.00 96.31 106 PRO A O 1
ATOM 817 N N . SER A 1 107 ? -19.804 -4.782 4.167 1.00 95.50 107 SER A N 1
ATOM 818 C CA . SER A 1 107 ? -20.385 -3.584 3.535 1.00 95.50 107 SER A CA 1
ATOM 819 C C . SER A 1 107 ? -21.844 -3.326 3.931 1.00 95.50 107 SER A C 1
ATOM 821 O O . SER A 1 107 ? -22.252 -2.176 4.057 1.00 95.50 107 SER A O 1
ATOM 823 N N . LYS A 1 108 ? -22.621 -4.382 4.204 1.00 96.75 108 LYS A N 1
ATOM 824 C CA . LYS A 1 108 ? -24.008 -4.275 4.685 1.00 96.75 108 LYS A CA 1
ATOM 825 C C . LYS A 1 108 ? -24.127 -3.568 6.041 1.00 96.75 108 LYS A C 1
ATOM 827 O O . LYS A 1 108 ? -25.156 -2.961 6.298 1.00 96.75 108 LYS A O 1
ATOM 832 N N . GLU A 1 109 ? -23.087 -3.577 6.877 1.00 97.00 109 GLU A N 1
ATOM 833 C CA . GLU A 1 109 ? -23.089 -2.927 8.198 1.00 97.00 109 GLU A CA 1
ATOM 834 C C . GLU A 1 109 ? -22.928 -1.402 8.131 1.00 97.00 109 GLU A C 1
ATOM 836 O O . GLU A 1 109 ? -23.099 -0.708 9.136 1.00 97.00 109 GLU A O 1
ATOM 841 N N . GLN A 1 110 ? -22.664 -0.844 6.946 1.00 94.06 110 GLN A N 1
ATOM 842 C CA . GLN A 1 110 ? -22.636 0.607 6.759 1.00 94.06 110 GLN A CA 1
ATOM 843 C C . GLN A 1 110 ? -23.993 1.249 7.063 1.00 94.06 110 GLN A C 1
ATOM 845 O O . GLN A 1 110 ? -24.035 2.344 7.628 1.00 94.06 110 GLN A O 1
ATOM 850 N N . GLN A 1 111 ? -25.095 0.544 6.779 1.00 94.81 111 GLN A N 1
ATOM 851 C CA . GLN A 1 111 ? -26.445 0.989 7.145 1.00 94.81 111 GLN A CA 1
ATOM 852 C C . GLN A 1 111 ? -26.657 1.030 8.669 1.00 94.81 111 GLN A C 1
ATOM 854 O O . GLN A 1 111 ? -27.476 1.799 9.159 1.00 94.81 111 GLN A O 1
ATOM 859 N N . ASN A 1 112 ? -25.862 0.257 9.416 1.00 96.31 112 ASN A N 1
ATOM 860 C CA . ASN A 1 112 ? -25.869 0.198 10.876 1.00 96.31 112 ASN A CA 1
ATOM 861 C C . ASN A 1 112 ? -24.852 1.176 11.501 1.00 96.31 112 ASN A C 1
ATOM 863 O O . ASN A 1 112 ? -24.605 1.144 12.705 1.00 96.31 112 ASN A O 1
ATOM 867 N N . GLY A 1 113 ? -24.249 2.059 10.694 1.00 95.94 113 GLY A N 1
ATOM 868 C CA . GLY A 1 113 ? -23.351 3.124 11.144 1.00 95.94 113 GLY A CA 1
ATOM 869 C C . GLY A 1 113 ? -21.864 2.759 11.189 1.00 95.94 113 GLY A C 1
ATOM 870 O O . GLY A 1 113 ? -21.043 3.630 11.488 1.00 95.94 113 GLY A O 1
ATOM 871 N N . LEU A 1 114 ? -21.481 1.520 10.855 1.00 94.44 114 LEU A N 1
ATOM 872 C CA . LEU A 1 114 ? -20.076 1.099 10.818 1.00 94.44 114 LEU A CA 1
ATOM 873 C C . LEU A 1 114 ? -19.440 1.450 9.465 1.00 94.44 114 LEU A C 1
ATOM 875 O O . LEU A 1 114 ? -19.732 0.833 8.446 1.00 94.44 114 LEU A O 1
ATOM 879 N N . LYS A 1 115 ? -18.562 2.460 9.447 1.00 93.75 115 LYS A N 1
ATOM 880 C CA . LYS A 1 115 ? -18.003 3.032 8.203 1.00 93.75 115 LYS A CA 1
ATOM 881 C C . LYS A 1 115 ? -16.577 2.590 7.864 1.00 93.75 115 LYS A C 1
ATOM 883 O O . LYS A 1 115 ? -16.084 2.913 6.787 1.00 93.75 115 LYS A O 1
ATOM 888 N N . THR A 1 116 ? -15.889 1.902 8.772 1.00 94.94 116 THR A N 1
ATOM 889 C CA . THR A 1 116 ? -14.543 1.369 8.513 1.00 94.94 116 THR A CA 1
ATOM 890 C C . THR A 1 116 ? -14.635 0.032 7.778 1.00 94.94 116 THR A C 1
ATOM 892 O O . THR A 1 116 ? -15.670 -0.619 7.818 1.00 94.94 116 THR A O 1
ATOM 895 N N . LEU A 1 117 ? -13.556 -0.400 7.115 1.00 94.94 117 LEU A N 1
ATOM 896 C CA . LEU A 1 117 ? -13.487 -1.752 6.530 1.00 94.94 117 LEU A CA 1
ATOM 897 C C . LEU A 1 117 ? -13.258 -2.841 7.587 1.00 94.94 117 LEU A C 1
ATOM 899 O O . LEU A 1 117 ? -13.566 -4.013 7.388 1.00 94.94 117 LEU A O 1
ATOM 903 N N . GLY A 1 118 ? -12.673 -2.453 8.713 1.00 93.94 118 GLY A N 1
ATOM 904 C CA . GLY A 1 118 ? -12.278 -3.352 9.778 1.00 93.94 118 GLY A CA 1
ATOM 905 C C . GLY A 1 118 ? -11.280 -2.688 10.710 1.00 93.94 118 GLY A C 1
ATOM 906 O O . GLY A 1 118 ? -10.834 -1.561 10.479 1.00 93.94 118 GLY A O 1
ATOM 907 N N . ASN A 1 119 ? -10.931 -3.401 11.771 1.00 92.25 119 ASN A N 1
ATOM 908 C CA . ASN A 1 119 ? -9.932 -2.982 12.738 1.00 92.25 119 ASN A CA 1
ATOM 909 C C . ASN A 1 119 ? -9.068 -4.174 13.156 1.00 92.25 119 ASN A C 1
ATOM 911 O O . ASN A 1 119 ? -9.594 -5.231 13.500 1.00 92.25 119 ASN A O 1
ATOM 915 N N . ALA A 1 120 ? -7.750 -3.987 13.178 1.00 89.06 120 ALA A N 1
ATOM 916 C CA . ALA A 1 120 ? -6.807 -4.984 13.672 1.00 89.06 120 ALA A CA 1
ATOM 917 C C . ALA A 1 120 ? -6.458 -4.703 15.141 1.00 89.06 120 ALA A C 1
ATOM 919 O O . ALA A 1 120 ? -6.020 -3.604 15.489 1.00 89.06 120 ALA A O 1
ATOM 920 N N . LEU A 1 121 ? -6.590 -5.706 16.007 1.00 81.75 121 LEU A N 1
ATOM 921 C CA . LEU A 1 121 ? -6.302 -5.605 17.439 1.00 81.75 121 LEU A CA 1
ATOM 922 C C . LEU A 1 121 ? -4.825 -5.918 17.707 1.00 81.75 121 LEU A C 1
ATOM 924 O O . LEU A 1 121 ? -4.450 -6.995 18.163 1.00 81.75 121 LEU A O 1
ATOM 928 N N . ARG A 1 122 ? -3.954 -4.956 17.390 1.00 70.94 122 ARG A N 1
ATOM 929 C CA . ARG A 1 122 ? -2.494 -5.166 17.394 1.00 70.94 122 ARG A CA 1
ATOM 930 C C . ARG A 1 122 ? -1.918 -5.553 18.762 1.00 70.94 122 ARG A C 1
ATOM 932 O O . ARG A 1 122 ? -1.005 -6.371 18.813 1.00 70.94 122 ARG A O 1
ATOM 939 N N . TYR A 1 123 ? -2.435 -5.003 19.861 1.00 65.81 123 TYR A N 1
ATOM 940 C CA . TYR A 1 123 ? -1.875 -5.260 21.194 1.00 65.81 123 TYR A CA 1
ATOM 941 C C . TYR A 1 123 ? -2.073 -6.718 21.639 1.00 65.81 123 TYR A C 1
ATOM 943 O O . TYR A 1 123 ? -1.178 -7.302 22.234 1.00 65.81 123 TYR A O 1
ATOM 951 N N . THR A 1 124 ? -3.198 -7.352 21.300 1.00 59.78 124 THR A N 1
ATOM 952 C CA . THR A 1 124 ? -3.466 -8.762 21.632 1.00 59.78 124 THR A CA 1
ATOM 953 C C . THR A 1 124 ? -2.580 -9.719 20.836 1.00 59.78 124 THR A C 1
ATOM 955 O O . THR A 1 124 ? -2.074 -10.692 21.389 1.00 59.78 124 THR A O 1
ATOM 958 N N . VAL A 1 125 ? -2.343 -9.421 19.555 1.00 60.16 125 VAL A N 1
ATOM 959 C CA . VAL A 1 125 ? -1.589 -10.294 18.639 1.00 60.16 125 VAL A CA 1
ATOM 960 C C . VAL A 1 125 ? -0.099 -10.339 18.973 1.00 60.16 125 VAL A C 1
ATOM 962 O O . VAL A 1 125 ? 0.490 -11.417 19.026 1.00 60.16 125 VAL A O 1
ATOM 965 N N . PHE A 1 126 ? 0.523 -9.183 19.214 1.00 59.31 126 PHE A N 1
ATOM 966 C CA . PHE A 1 126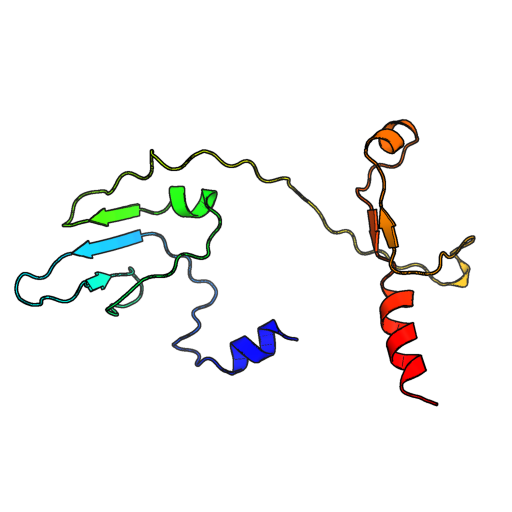 ? 1.963 -9.133 19.474 1.00 59.31 126 PHE A CA 1
ATOM 967 C C . PHE A 1 126 ? 2.321 -9.428 20.935 1.00 59.31 126 PHE A C 1
ATOM 969 O O . PHE A 1 126 ? 3.414 -9.921 21.185 1.00 59.31 126 PHE A O 1
ATOM 976 N N . VAL A 1 127 ? 1.409 -9.219 21.893 1.00 55.59 127 VAL A N 1
ATOM 977 C CA . VAL A 1 127 ? 1.664 -9.566 23.303 1.00 55.59 127 VAL A CA 1
ATOM 978 C C . VAL A 1 127 ? 1.508 -11.069 23.562 1.00 55.59 127 VAL A C 1
ATOM 980 O O . VAL A 1 127 ? 2.349 -11.628 24.260 1.00 55.59 127 VAL A O 1
ATOM 983 N N . CYS A 1 128 ? 0.527 -11.759 22.955 1.00 47.38 128 CYS A N 1
ATOM 984 C CA . CYS A 1 128 ? 0.376 -13.219 23.121 1.00 47.38 128 CYS A CA 1
ATOM 985 C C . CYS A 1 128 ? 1.578 -14.031 22.606 1.00 47.38 128 CYS A C 1
ATOM 987 O O . CYS A 1 128 ? 1.868 -15.099 23.140 1.00 47.38 128 CYS A O 1
ATOM 989 N N . ASN A 1 129 ? 2.281 -13.544 21.579 1.00 39.41 129 ASN A N 1
ATOM 990 C CA . ASN A 1 129 ? 3.490 -14.206 21.079 1.00 39.41 129 ASN A CA 1
ATOM 991 C C . ASN A 1 129 ? 4.718 -13.959 21.964 1.00 39.41 129 ASN A C 1
ATOM 993 O O . ASN A 1 129 ? 5.607 -14.802 22.007 1.00 39.41 129 ASN A O 1
ATOM 997 N N . VAL A 1 130 ? 4.769 -12.843 22.696 1.00 45.66 130 VAL A N 1
ATOM 998 C CA . VAL A 1 130 ? 5.863 -12.577 23.642 1.00 45.66 130 VAL A CA 1
ATOM 999 C C . VAL A 1 130 ? 5.667 -13.374 24.934 1.00 45.66 130 VAL A C 1
ATOM 1001 O O . VAL A 1 130 ? 6.633 -13.901 25.473 1.00 45.66 130 VAL A O 1
ATOM 1004 N N . SER A 1 131 ? 4.428 -13.544 25.405 1.00 43.84 131 SER A N 1
ATOM 1005 C CA . SER A 1 131 ? 4.154 -14.286 26.643 1.00 43.84 131 SER A CA 1
ATOM 1006 C C . SER A 1 131 ? 4.273 -15.811 26.515 1.00 43.84 131 SER A C 1
ATOM 1008 O O . SER A 1 131 ? 4.505 -16.468 27.522 1.00 43.84 131 SER A O 1
ATOM 1010 N N . ARG A 1 132 ? 4.161 -16.394 25.311 1.00 42.50 132 ARG A N 1
ATOM 1011 C CA . ARG A 1 132 ? 4.364 -17.844 25.090 1.00 42.50 132 ARG A CA 1
ATOM 1012 C C . ARG A 1 132 ? 5.827 -18.275 24.925 1.00 42.50 132 ARG A C 1
ATOM 1014 O O . ARG A 1 132 ? 6.088 -19.470 24.962 1.00 42.50 132 ARG A O 1
ATOM 1021 N N . SER A 1 133 ? 6.767 -17.339 24.784 1.00 38.03 133 SER A N 1
ATOM 1022 C CA . SER A 1 133 ? 8.216 -17.626 24.789 1.00 38.03 133 SER A CA 1
ATOM 1023 C C . SER A 1 133 ? 8.864 -17.457 26.171 1.00 38.03 133 SER A C 1
ATOM 1025 O O . SER A 1 133 ? 10.084 -17.540 26.292 1.00 38.03 133 SER A O 1
ATOM 1027 N N . CYS A 1 134 ? 8.069 -17.209 27.215 1.00 37.28 134 CYS A N 1
ATOM 1028 C CA . CYS A 1 134 ? 8.533 -17.077 28.595 1.00 37.28 134 CYS A CA 1
ATOM 1029 C C . CYS A 1 134 ? 7.686 -17.944 29.537 1.00 37.28 134 CYS A C 1
ATOM 1031 O O . CYS A 1 134 ? 6.975 -17.418 30.387 1.00 37.28 134 CYS A O 1
ATOM 1033 N N . THR A 1 135 ? 7.765 -19.262 29.371 1.00 36.41 135 THR A N 1
ATOM 1034 C CA . THR A 1 135 ? 7.475 -20.275 30.403 1.00 36.41 135 THR A CA 1
ATOM 1035 C C . THR A 1 135 ? 8.315 -21.499 30.113 1.00 36.41 135 THR A C 1
ATOM 1037 O O . THR A 1 135 ? 8.341 -21.881 28.921 1.00 36.41 135 THR A O 1
#

Sequence (135 aa):
TLTDMLANDLSKDELKLKSKVLSLSYGPDGKSTLENWSLSLMLLTVTSILKAPLANAKEMKITKGGKLFPLNFIPEVSYMPLSVIITTFKKENVKKPLEGFGVLVPSKEQQNGLKTLGNALRYTVFVCNVSRSCT

Organism: NCBI:txid93759